Protein AF-A0A8V0X3L5-F1 (afdb_monomer_lite)

Organism: Gallus gallus (NCBI:txid9031)

Radius of gyration: 15.91 Å; chains: 1; bounding box: 39×22×44 Å

Secondary structure (DSSP, 8-state):
---PPPPHHHH-----HHHHHHS-HHHHHHHHHHHHHHHHHHHHHHHHHHHS---

pLDDT: mean 76.81, std 11.55, range [52.81, 93.0]

Foldseek 3Di:
DPPDPDDPVNVDDDDDPVRLVVDDPVVVVVNVVVVVVVVVVVVVVVVVCVVPPDD

InterPro domains:
  IPR001909 Krueppel-associated box [PF01352] (5-46)
  IPR001909 Krueppel-associated box [PS50805] (6-55)
  IPR001909 Krueppel-associated box [SM00349] (6-55)
  IPR001909 Krueppel-associated box [cd07765] (6-43)
  IPR036051 Krueppel-associated box domain superfamily [SSF109640] (4-47)
  IPR050169 Krueppel C2H2-type zinc-finger [PTHR23232] (4-46)

Sequence (55 aa):
SDLEPVSFAEVAVYFSREEWALLDPAQRALYRDVMLETYQCVAWLGEGFAAFPPH

Structure (mmCIF, N/CA/C/O backbone):
data_AF-A0A8V0X3L5-F1
#
_entry.id   AF-A0A8V0X3L5-F1
#
loop_
_atom_site.group_PDB
_atom_site.id
_atom_site.type_symbol
_atom_site.label_atom_id
_atom_site.label_alt_id
_atom_site.label_comp_id
_atom_site.label_asym_id
_atom_site.label_entity_id
_atom_site.label_seq_id
_atom_site.pdbx_PDB_ins_code
_atom_site.Cartn_x
_atom_site.Cartn_y
_atom_site.Cartn_z
_atom_site.occupancy
_atom_site.B_iso_or_equiv
_atom_site.auth_seq_id
_atom_site.auth_comp_id
_atom_site.auth_asym_id
_atom_site.auth_atom_id
_atom_site.pdbx_PDB_model_num
ATOM 1 N N . SER A 1 1 ? 23.097 -19.358 -4.711 1.00 54.59 1 SER A N 1
ATOM 2 C CA . SER A 1 1 ? 22.714 -17.950 -4.882 1.00 54.59 1 SER A CA 1
ATOM 3 C C . SER A 1 1 ? 21.210 -17.920 -4.995 1.00 54.59 1 SER A C 1
ATOM 5 O O . SER A 1 1 ? 20.694 -18.330 -6.025 1.00 54.59 1 SER A O 1
ATOM 7 N N . ASP A 1 2 ? 20.533 -17.565 -3.911 1.00 69.56 2 ASP A N 1
ATOM 8 C CA . ASP A 1 2 ? 19.075 -17.551 -3.754 1.00 69.56 2 ASP A CA 1
ATOM 9 C C . ASP A 1 2 ? 18.434 -16.423 -4.578 1.00 69.56 2 ASP A C 1
ATOM 11 O O . ASP A 1 2 ? 18.013 -15.399 -4.051 1.00 69.56 2 ASP A O 1
ATOM 15 N N . LEU A 1 3 ? 18.423 -16.583 -5.901 1.00 63.47 3 LEU A N 1
ATOM 16 C CA . LEU A 1 3 ? 17.688 -15.721 -6.825 1.00 63.47 3 LEU A CA 1
ATOM 17 C C . LEU A 1 3 ? 16.532 -16.521 -7.423 1.00 63.47 3 LEU A C 1
ATOM 19 O O . LEU A 1 3 ? 16.465 -16.709 -8.637 1.00 63.47 3 LEU A O 1
ATOM 23 N N . GLU A 1 4 ? 15.646 -17.033 -6.569 1.00 79.12 4 GLU A N 1
ATOM 24 C CA . GLU A 1 4 ? 14.322 -17.406 -7.056 1.00 79.12 4 GLU A CA 1
ATOM 25 C C . GLU A 1 4 ? 13.495 -16.124 -7.239 1.00 79.12 4 GLU A C 1
ATOM 27 O O . GLU A 1 4 ? 13.448 -15.285 -6.333 1.00 79.12 4 GLU A O 1
ATOM 32 N N . PRO A 1 5 ? 12.903 -15.907 -8.425 1.00 72.31 5 PRO A N 1
ATOM 33 C CA . PRO A 1 5 ? 12.087 -14.731 -8.680 1.00 72.31 5 PRO A CA 1
ATOM 34 C C . PRO A 1 5 ? 10.821 -14.786 -7.822 1.00 72.31 5 PRO A C 1
ATOM 36 O O . PRO A 1 5 ? 9.990 -15.674 -7.993 1.00 72.31 5 PRO A O 1
ATOM 39 N N . VAL A 1 6 ? 10.672 -13.811 -6.923 1.00 70.56 6 VAL A N 1
ATOM 40 C CA . VAL A 1 6 ? 9.473 -13.659 -6.089 1.00 70.56 6 VAL A CA 1
ATOM 41 C C . VAL A 1 6 ? 8.293 -13.287 -6.979 1.00 70.56 6 VAL A C 1
ATOM 43 O O . VAL A 1 6 ? 8.345 -12.316 -7.741 1.00 70.56 6 VAL A O 1
ATOM 46 N N . SER A 1 7 ? 7.224 -14.067 -6.889 1.00 75.50 7 SER A N 1
ATOM 47 C CA . SER A 1 7 ? 6.000 -13.830 -7.642 1.00 75.50 7 SER A CA 1
ATOM 48 C C . SER A 1 7 ? 5.106 -12.814 -6.931 1.00 75.50 7 SER A C 1
ATOM 50 O O . SER A 1 7 ? 5.074 -12.724 -5.704 1.00 75.50 7 SER A O 1
ATOM 52 N N . PHE A 1 8 ? 4.313 -12.057 -7.696 1.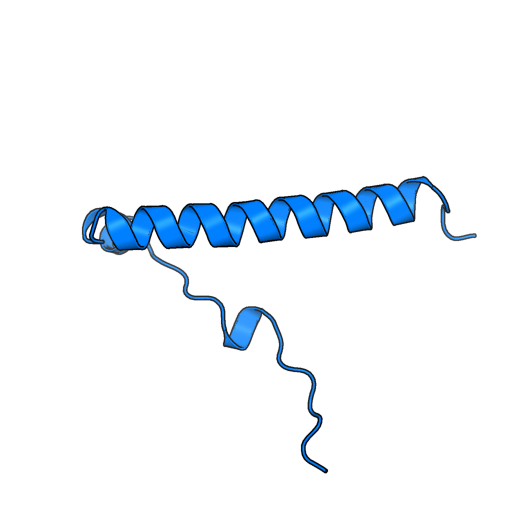00 70.69 8 PHE A N 1
ATOM 53 C CA . PHE A 1 8 ? 3.364 -11.097 -7.119 1.00 70.69 8 PHE A CA 1
ATOM 54 C C . PHE A 1 8 ? 2.376 -11.767 -6.149 1.00 70.69 8 PHE A C 1
ATOM 56 O O . PHE A 1 8 ? 1.982 -11.168 -5.156 1.00 70.69 8 PHE A O 1
ATOM 63 N N . ALA A 1 9 ? 2.024 -13.031 -6.396 1.00 76.19 9 ALA A N 1
ATOM 64 C CA . ALA A 1 9 ? 1.134 -13.803 -5.534 1.00 76.19 9 ALA A CA 1
ATOM 65 C C . ALA A 1 9 ? 1.703 -14.042 -4.124 1.00 76.19 9 ALA A C 1
ATOM 67 O O . ALA A 1 9 ? 0.929 -14.186 -3.184 1.00 76.19 9 ALA A O 1
ATOM 68 N N . GLU A 1 10 ? 3.028 -14.062 -3.962 1.00 79.12 10 GLU A N 1
ATOM 69 C CA . GLU A 1 10 ? 3.677 -14.274 -2.661 1.00 79.12 10 GLU A CA 1
ATOM 70 C C . GLU A 1 10 ? 3.706 -13.012 -1.794 1.00 79.12 10 GLU A C 1
ATOM 72 O O . GLU A 1 10 ? 3.840 -13.105 -0.575 1.00 79.12 10 GLU A O 1
ATOM 77 N N . VAL A 1 11 ? 3.562 -11.834 -2.406 1.00 78.81 11 VAL A N 1
ATOM 78 C CA . VAL A 1 11 ? 3.586 -10.538 -1.707 1.00 78.81 11 VAL A CA 1
ATOM 79 C C . VAL A 1 11 ? 2.230 -9.829 -1.698 1.00 78.81 11 VAL A C 1
ATOM 81 O O . VAL A 1 11 ? 2.042 -8.868 -0.951 1.00 78.81 11 VAL A O 1
ATOM 84 N N . ALA A 1 12 ? 1.272 -10.284 -2.507 1.00 77.44 12 ALA A N 1
ATOM 85 C CA . ALA A 1 12 ? -0.056 -9.698 -2.585 1.00 77.44 12 ALA A CA 1
ATOM 86 C C . ALA A 1 12 ? -0.936 -10.126 -1.403 1.00 77.44 12 ALA A C 1
ATOM 88 O O . ALA A 1 12 ? -1.087 -11.307 -1.098 1.00 77.44 12 ALA A O 1
ATOM 89 N N . VAL A 1 13 ? -1.588 -9.144 -0.780 1.00 80.06 13 VAL A N 1
ATOM 90 C CA . VAL A 1 13 ? -2.612 -9.373 0.243 1.00 80.06 13 VAL A CA 1
ATOM 91 C C . VAL A 1 13 ? -3.981 -9.134 -0.380 1.00 80.06 13 VAL A C 1
ATOM 93 O O . VAL A 1 13 ? -4.261 -8.050 -0.896 1.00 80.06 13 VAL A O 1
ATOM 96 N N . TYR A 1 14 ? -4.842 -10.147 -0.321 1.00 81.56 14 TYR A N 1
ATOM 97 C CA . TYR A 1 14 ? -6.215 -10.076 -0.806 1.00 81.56 14 TYR A CA 1
ATOM 98 C C . TYR A 1 14 ? -7.174 -9.986 0.373 1.00 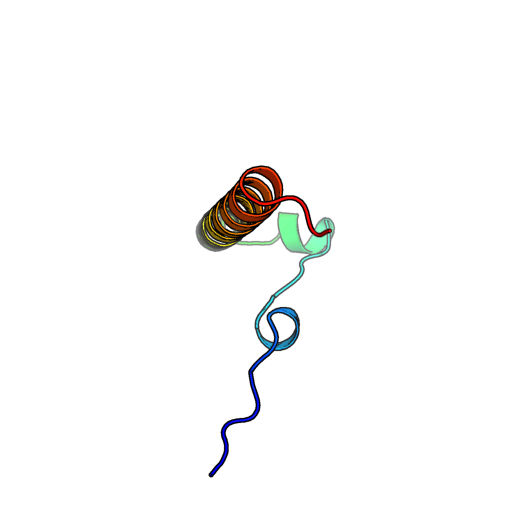81.56 14 TYR A C 1
ATOM 100 O O . TYR A 1 14 ? -7.060 -10.749 1.327 1.00 81.56 14 TYR A O 1
ATOM 108 N N . PHE A 1 15 ? -8.135 -9.072 0.278 1.00 84.88 15 PHE A N 1
ATOM 109 C CA . PHE A 1 15 ? -9.178 -8.903 1.281 1.00 84.88 15 PHE A CA 1
ATOM 110 C C . PHE A 1 15 ? -10.517 -9.362 0.713 1.00 84.88 15 PHE A C 1
ATOM 112 O O . PHE A 1 15 ? -10.878 -9.004 -0.413 1.00 84.88 15 PHE A O 1
ATOM 119 N N . SER A 1 16 ? -11.278 -10.115 1.503 1.00 89.81 16 SER A N 1
ATOM 120 C CA . SER A 1 16 ? -12.709 -10.304 1.263 1.00 89.81 16 SER A CA 1
ATOM 121 C C . SER A 1 16 ? -13.475 -8.989 1.446 1.00 89.81 16 SER A C 1
ATOM 123 O O . SER A 1 16 ? -12.942 -7.985 1.925 1.00 89.81 16 SER A O 1
ATOM 125 N N . ARG A 1 17 ? -14.756 -8.963 1.063 1.00 86.62 17 ARG A N 1
ATOM 126 C CA . ARG A 1 17 ? -15.580 -7.748 1.156 1.00 86.62 17 ARG A CA 1
ATOM 127 C C . ARG A 1 17 ? -15.788 -7.314 2.607 1.00 86.62 17 ARG A C 1
ATOM 129 O O . ARG A 1 17 ? -15.806 -6.119 2.897 1.00 86.62 17 ARG A O 1
ATOM 136 N N . GLU A 1 18 ? -15.943 -8.288 3.491 1.00 91.75 18 GLU A N 1
ATOM 137 C CA . GLU A 1 18 ? -16.125 -8.119 4.925 1.00 91.75 18 GLU A CA 1
ATOM 138 C C . GLU A 1 18 ? -14.832 -7.612 5.576 1.00 91.75 18 GLU A C 1
ATOM 140 O O . GLU A 1 18 ? -14.869 -6.639 6.325 1.00 91.75 18 GLU A O 1
ATOM 145 N N . GLU A 1 19 ? -13.677 -8.184 5.222 1.00 90.81 19 GLU A N 1
ATOM 146 C CA . GLU A 1 19 ? -12.367 -7.713 5.697 1.00 90.81 19 GLU A CA 1
ATOM 147 C C . GLU A 1 19 ? -12.048 -6.310 5.175 1.00 90.81 19 GLU A C 1
ATOM 149 O O . GLU A 1 19 ? -11.586 -5.457 5.927 1.00 90.81 19 GLU A O 1
ATOM 154 N N . TRP A 1 20 ? -12.379 -6.023 3.914 1.00 87.25 20 TRP A N 1
ATOM 155 C CA . TRP A 1 20 ? -12.201 -4.701 3.319 1.00 87.25 20 TRP A CA 1
ATOM 156 C C . TRP A 1 20 ? -12.984 -3.603 4.054 1.00 87.25 20 TRP A C 1
ATOM 158 O O . TRP A 1 20 ? -12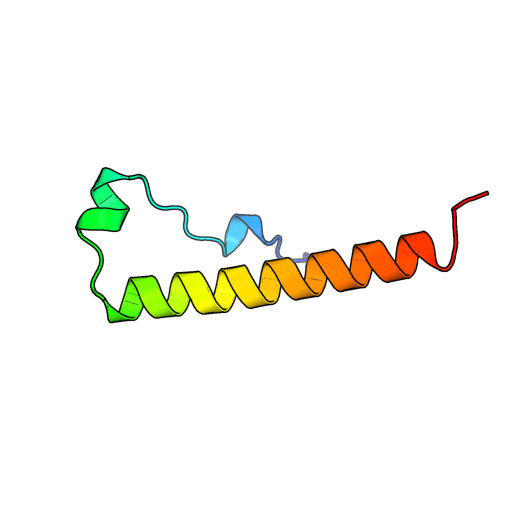.535 -2.457 4.127 1.00 87.25 20 TRP A O 1
ATOM 168 N N . ALA A 1 21 ? -14.157 -3.940 4.599 1.00 88.12 21 ALA A N 1
ATOM 169 C CA . ALA A 1 21 ? -14.971 -3.019 5.388 1.00 88.12 21 ALA A CA 1
ATOM 170 C C . ALA A 1 21 ? -14.389 -2.748 6.786 1.00 88.12 21 ALA A C 1
ATOM 172 O O . ALA A 1 21 ? -14.673 -1.697 7.359 1.00 88.12 21 ALA A O 1
ATOM 173 N N . LEU A 1 22 ? -13.578 -3.672 7.308 1.00 93.00 22 LEU A N 1
ATOM 174 C CA . LEU A 1 22 ? -12.919 -3.574 8.611 1.00 93.00 22 LEU A CA 1
ATOM 175 C C . LEU A 1 22 ? -11.532 -2.920 8.543 1.00 93.00 22 LEU A C 1
ATOM 177 O O . LEU A 1 22 ? -10.980 -2.580 9.585 1.00 93.00 22 LEU A O 1
ATOM 181 N N . LEU A 1 23 ? -10.972 -2.737 7.345 1.00 88.44 23 LEU A N 1
ATOM 182 C CA . LEU A 1 23 ? -9.674 -2.091 7.167 1.00 88.44 23 LEU A CA 1
ATOM 183 C C . LEU A 1 23 ? -9.693 -0.622 7.573 1.00 88.44 23 LEU A C 1
ATOM 185 O O . LEU A 1 23 ? -10.609 0.137 7.229 1.00 88.44 23 LEU A O 1
ATOM 189 N N . ASP A 1 24 ? -8.584 -0.197 8.172 1.00 91.62 24 ASP A N 1
ATOM 190 C CA . ASP A 1 24 ? -8.354 1.211 8.427 1.00 91.62 24 ASP A CA 1
ATOM 191 C C . ASP A 1 24 ? -8.308 2.001 7.107 1.00 91.62 24 ASP A C 1
ATOM 193 O O . ASP A 1 24 ? -7.793 1.519 6.086 1.00 91.62 24 ASP A O 1
ATOM 197 N N . PRO A 1 25 ? -8.782 3.260 7.100 1.00 89.75 25 PRO A N 1
ATOM 198 C CA . PRO A 1 25 ? -8.734 4.115 5.916 1.00 89.75 25 PRO A CA 1
ATOM 199 C C . PRO A 1 25 ? -7.335 4.216 5.289 1.00 89.75 25 PRO A C 1
ATOM 201 O O . PRO A 1 25 ? -7.216 4.261 4.065 1.00 89.75 25 PRO A O 1
ATOM 204 N N . ALA A 1 26 ? -6.283 4.194 6.114 1.00 89.06 26 ALA A N 1
ATOM 205 C CA . ALA A 1 26 ? -4.892 4.215 5.665 1.00 89.06 26 ALA A CA 1
ATOM 206 C C . ALA A 1 26 ? -4.488 2.934 4.912 1.00 89.06 26 ALA A C 1
ATOM 208 O O . ALA A 1 26 ? -3.813 3.010 3.889 1.00 89.06 26 ALA A O 1
ATOM 209 N N . GLN A 1 27 ? -4.948 1.761 5.357 1.00 87.31 27 GLN A N 1
ATOM 210 C CA . GLN A 1 27 ? -4.665 0.489 4.682 1.00 87.31 27 GLN A CA 1
ATOM 211 C C . GLN A 1 27 ? -5.399 0.389 3.342 1.00 87.31 27 GLN A C 1
ATOM 213 O O . GLN A 1 27 ? -4.840 -0.075 2.350 1.00 87.31 27 GLN A O 1
ATOM 218 N N . ARG A 1 28 ? -6.638 0.891 3.281 1.00 87.44 28 ARG A N 1
ATOM 219 C CA . ARG A 1 28 ? -7.394 0.974 2.024 1.00 87.44 28 ARG A CA 1
ATOM 220 C C . ARG A 1 28 ? -6.760 1.929 1.017 1.00 87.44 28 ARG A C 1
ATOM 222 O O . ARG A 1 28 ? -6.856 1.672 -0.181 1.00 87.44 28 ARG A O 1
ATOM 229 N N . ALA A 1 29 ? -6.165 3.028 1.482 1.00 89.06 29 ALA A N 1
ATOM 230 C CA . ALA A 1 29 ? -5.419 3.946 0.627 1.00 89.06 29 ALA A CA 1
ATOM 231 C C . ALA A 1 29 ? -4.180 3.252 0.043 1.00 89.06 29 ALA A C 1
ATOM 233 O O . ALA A 1 29 ? -4.064 3.170 -1.173 1.00 89.06 29 ALA A O 1
ATOM 234 N N . LEU A 1 30 ? -3.362 2.620 0.891 1.00 86.88 30 LEU A N 1
ATOM 235 C CA . LEU A 1 30 ? -2.188 1.851 0.459 1.00 86.88 30 LEU A CA 1
ATOM 236 C C . LEU A 1 30 ? -2.535 0.756 -0.559 1.00 86.88 30 LEU A C 1
ATOM 238 O O . LEU A 1 30 ? -1.875 0.644 -1.586 1.00 86.88 30 LEU A O 1
ATOM 242 N N . TYR A 1 31 ? -3.597 -0.021 -0.326 1.00 86.19 31 TYR A N 1
ATOM 243 C CA . TYR A 1 31 ? -4.036 -1.034 -1.290 1.00 86.19 31 TYR A CA 1
ATOM 244 C C . TYR A 1 31 ? -4.418 -0.419 -2.642 1.00 86.19 31 TYR A C 1
ATOM 246 O O . TYR A 1 31 ? -4.091 -0.972 -3.689 1.00 86.19 31 TYR A O 1
ATOM 254 N N . ARG A 1 32 ? -5.110 0.728 -2.640 1.00 84.81 32 ARG A N 1
ATOM 255 C CA . ARG A 1 32 ? -5.473 1.431 -3.879 1.00 84.81 32 ARG A CA 1
ATOM 256 C C . ARG A 1 32 ? -4.243 1.931 -4.622 1.00 84.81 32 ARG A C 1
ATOM 258 O O . ARG A 1 32 ? -4.216 1.787 -5.838 1.00 84.81 32 ARG A O 1
ATOM 265 N N . ASP A 1 33 ? -3.256 2.464 -3.912 1.00 86.31 33 ASP A N 1
ATOM 266 C CA . ASP A 1 33 ? -2.024 2.979 -4.511 1.00 86.31 33 ASP A CA 1
ATOM 267 C C . ASP A 1 33 ? -1.216 1.847 -5.161 1.00 86.31 33 A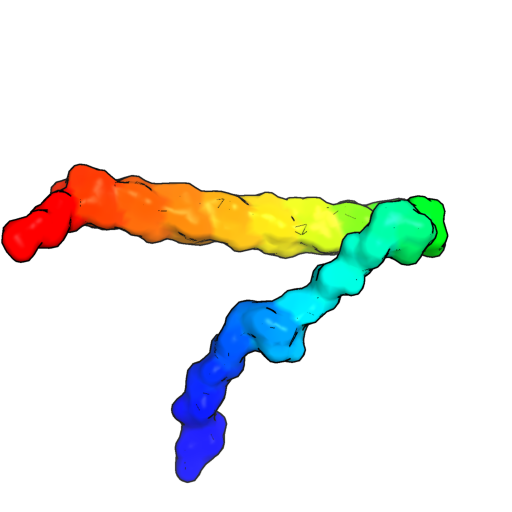SP A C 1
ATOM 269 O O . ASP A 1 33 ? -0.873 1.931 -6.339 1.00 86.31 33 ASP A O 1
ATOM 273 N N . VAL A 1 34 ? -1.025 0.733 -4.445 1.00 83.31 34 VAL A N 1
ATOM 274 C CA . VAL A 1 34 ? -0.323 -0.458 -4.959 1.00 83.31 34 VAL A CA 1
ATOM 275 C C . VAL A 1 34 ? -1.061 -1.080 -6.146 1.00 83.31 34 VAL A C 1
ATOM 277 O O . VAL A 1 34 ? -0.451 -1.451 -7.152 1.00 83.31 34 VAL A O 1
ATOM 280 N N . MET A 1 35 ? -2.391 -1.183 -6.073 1.00 83.75 35 MET A N 1
ATOM 281 C CA . MET A 1 35 ? -3.181 -1.699 -7.190 1.00 83.75 35 MET A CA 1
ATOM 282 C C . MET A 1 35 ? -3.158 -0.760 -8.396 1.00 83.75 35 MET A C 1
ATOM 284 O O . MET A 1 35 ? -3.126 -1.240 -9.525 1.00 83.75 35 MET A O 1
ATOM 288 N N . LEU A 1 36 ? -3.161 0.558 -8.188 1.00 79.44 36 LEU A N 1
ATOM 289 C CA . LEU A 1 36 ? -3.080 1.540 -9.267 1.00 79.44 36 LEU A CA 1
ATOM 290 C C . LEU A 1 36 ? -1.735 1.456 -9.994 1.00 79.44 36 LEU A C 1
ATOM 292 O O . LEU A 1 36 ? -1.721 1.418 -11.223 1.00 79.44 36 LEU A O 1
ATOM 296 N N . GLU A 1 37 ? -0.633 1.365 -9.251 1.00 80.69 37 GLU A N 1
ATOM 297 C CA . GLU A 1 37 ? 0.703 1.149 -9.812 1.00 80.69 37 GLU A CA 1
ATOM 298 C C . GLU A 1 37 ? 0.761 -0.171 -10.595 1.00 80.69 37 GLU A C 1
ATOM 300 O O . GLU A 1 37 ? 1.235 -0.204 -11.729 1.00 80.69 37 GLU A O 1
ATOM 305 N N . THR A 1 38 ? 0.158 -1.240 -10.061 1.00 78.75 38 THR A N 1
ATOM 306 C CA . THR A 1 38 ? 0.041 -2.531 -10.758 1.00 78.75 38 THR A CA 1
ATOM 307 C C . THR A 1 38 ? -0.735 -2.401 -12.073 1.00 78.75 38 THR A C 1
ATOM 309 O O . THR A 1 38 ? -0.282 -2.887 -13.108 1.00 78.75 38 THR A O 1
ATOM 312 N N . TYR A 1 39 ? -1.883 -1.716 -12.071 1.00 76.06 39 TYR A N 1
ATOM 313 C CA . TYR A 1 39 ? -2.676 -1.473 -13.280 1.00 76.06 39 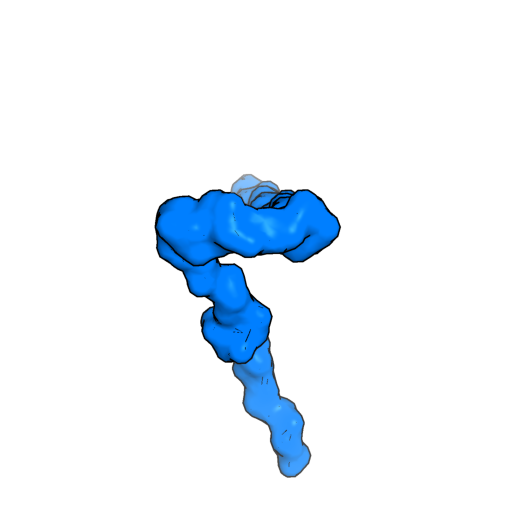TYR A CA 1
ATOM 314 C C . TYR A 1 39 ? -1.909 -0.659 -14.322 1.00 76.06 39 TYR A C 1
ATOM 316 O O . TYR A 1 39 ? -1.973 -0.981 -15.506 1.00 76.06 39 TYR A O 1
ATOM 324 N N . GLN A 1 40 ? -1.180 0.372 -13.894 1.00 78.44 40 GLN A N 1
ATOM 325 C CA . GLN A 1 40 ? -0.347 1.177 -14.783 1.00 78.44 40 GLN A CA 1
ATOM 326 C C . GLN A 1 40 ? 0.769 0.329 -15.389 1.00 78.44 40 GLN A C 1
ATOM 328 O O . GLN A 1 40 ? 0.898 0.297 -16.608 1.00 78.44 40 GLN A O 1
ATOM 333 N N . CYS A 1 41 ? 1.520 -0.420 -14.581 1.00 77.81 41 CYS A N 1
ATOM 334 C CA . CYS A 1 41 ? 2.558 -1.328 -15.067 1.00 77.81 41 CYS A CA 1
ATOM 335 C C . CYS A 1 41 ? 2.010 -2.348 -16.078 1.00 77.81 41 CYS A C 1
ATOM 337 O O . CYS A 1 41 ? 2.614 -2.560 -17.128 1.00 77.81 41 CYS A O 1
ATOM 339 N N . VAL A 1 42 ? 0.841 -2.939 -15.814 1.00 75.75 42 VAL A N 1
ATOM 340 C CA . VAL A 1 42 ? 0.179 -3.861 -16.753 1.00 75.75 42 VAL A CA 1
ATOM 341 C C . VAL A 1 42 ? -0.264 -3.148 -18.035 1.00 75.75 42 VAL A C 1
ATOM 343 O O . VAL A 1 42 ? -0.090 -3.700 -19.120 1.00 75.75 42 VAL A O 1
ATOM 346 N N . ALA A 1 43 ? -0.787 -1.922 -17.944 1.00 75.75 43 ALA A N 1
ATOM 347 C CA . ALA A 1 43 ? -1.144 -1.118 -19.112 1.00 75.75 43 ALA A CA 1
ATOM 348 C C . ALA A 1 43 ? 0.086 -0.803 -19.983 1.00 75.75 43 ALA A C 1
ATOM 350 O O . ALA A 1 43 ? 0.030 -1.001 -21.193 1.00 75.75 43 ALA A O 1
ATOM 351 N N . TRP A 1 44 ? 1.217 -0.429 -19.374 1.00 72.00 44 TRP A N 1
ATOM 352 C CA . TRP A 1 44 ? 2.494 -0.219 -20.069 1.00 72.00 44 TRP A CA 1
ATOM 353 C C . TRP A 1 44 ? 2.997 -1.482 -20.781 1.00 72.00 44 TRP A C 1
ATOM 355 O O . TRP A 1 44 ? 3.466 -1.409 -21.917 1.00 72.00 44 TRP A O 1
ATOM 365 N N . LEU A 1 45 ? 2.878 -2.655 -20.151 1.00 74.19 45 LEU A N 1
ATOM 366 C CA . LEU A 1 45 ? 3.218 -3.929 -20.795 1.00 74.19 45 LEU A CA 1
ATOM 367 C C . LEU A 1 45 ? 2.278 -4.244 -21.969 1.00 74.19 45 LEU A C 1
ATOM 369 O O . LEU A 1 45 ? 2.729 -4.737 -23.003 1.00 74.19 45 LEU A O 1
ATOM 373 N N . GLY A 1 46 ? 0.988 -3.926 -21.832 1.00 67.00 46 GLY A N 1
ATOM 374 C CA . GLY A 1 46 ? 0.002 -4.037 -22.908 1.00 67.00 46 GLY A CA 1
ATOM 375 C C . GLY A 1 46 ? 0.299 -3.110 -24.091 1.00 67.00 46 GLY A C 1
ATOM 376 O O . GLY A 1 46 ? 0.188 -3.532 -25.240 1.00 67.00 46 GLY A O 1
ATOM 377 N N . GLU A 1 47 ? 0.741 -1.878 -23.831 1.00 61.06 47 GLU A N 1
ATOM 378 C CA . GLU A 1 47 ? 1.173 -0.928 -24.865 1.00 61.06 47 GLU A CA 1
ATOM 379 C C . GLU A 1 47 ? 2.454 -1.384 -25.576 1.00 61.06 47 GLU A C 1
ATOM 381 O O . GLU A 1 47 ? 2.541 -1.295 -26.801 1.00 61.06 47 GLU A O 1
ATOM 386 N N . GLY A 1 48 ? 3.420 -1.951 -24.845 1.00 60.41 48 GLY A N 1
ATOM 387 C CA . GLY A 1 48 ? 4.618 -2.558 -25.436 1.00 60.41 48 GLY A CA 1
ATOM 388 C C . GLY A 1 48 ? 4.298 -3.735 -26.368 1.00 60.41 48 GLY A C 1
ATOM 389 O O . GLY A 1 48 ? 4.894 -3.852 -27.438 1.00 60.41 48 GLY A O 1
ATOM 390 N N . PHE A 1 49 ? 3.308 -4.559 -26.006 1.00 52.94 49 PHE A N 1
ATOM 391 C CA . PHE A 1 49 ? 2.787 -5.638 -26.856 1.00 52.94 49 PHE A CA 1
ATOM 392 C C . PHE A 1 49 ? 2.007 -5.123 -28.074 1.00 52.94 49 PHE A C 1
ATOM 394 O O . PHE A 1 49 ? 2.064 -5.728 -29.142 1.00 52.94 49 PHE A O 1
ATOM 401 N N . ALA A 1 50 ? 1.288 -4.006 -27.943 1.00 57.75 50 ALA A N 1
ATOM 402 C CA . ALA A 1 50 ? 0.591 -3.380 -29.065 1.00 57.75 50 ALA A CA 1
ATOM 403 C C . ALA A 1 50 ? 1.562 -2.708 -30.056 1.00 57.75 50 ALA A C 1
ATOM 405 O O . ALA A 1 50 ? 1.295 -2.688 -31.257 1.00 57.75 50 ALA A O 1
ATOM 406 N N . ALA A 1 51 ? 2.692 -2.182 -29.571 1.00 58.34 51 ALA A N 1
ATOM 407 C CA . ALA A 1 51 ? 3.726 -1.558 -30.396 1.00 58.34 51 ALA A CA 1
ATOM 408 C C . ALA A 1 51 ? 4.551 -2.571 -31.214 1.00 58.34 51 ALA A C 1
ATOM 410 O O . ALA A 1 51 ? 5.075 -2.218 -32.270 1.00 58.34 51 ALA A O 1
ATOM 411 N N . PHE A 1 52 ? 4.643 -3.822 -30.755 1.00 54.53 52 PHE A N 1
ATOM 412 C CA . PHE A 1 52 ? 5.277 -4.929 -31.472 1.00 54.53 52 PHE A CA 1
ATOM 413 C C . PHE A 1 52 ? 4.395 -6.182 -31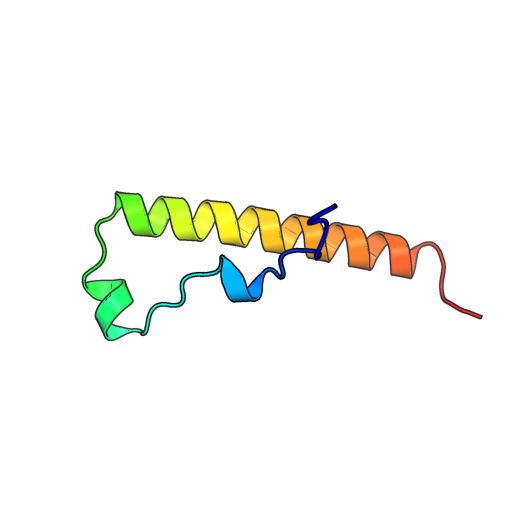.387 1.00 54.53 52 PHE A C 1
ATOM 415 O O . PHE A 1 52 ? 4.570 -6.993 -30.474 1.00 54.53 52 PHE A O 1
ATOM 422 N N . PRO A 1 53 ? 3.445 -6.370 -32.324 1.00 52.81 53 PRO A N 1
ATOM 423 C CA . PRO A 1 53 ? 2.658 -7.591 -32.355 1.00 52.81 53 PRO A CA 1
ATOM 424 C C . PRO A 1 53 ? 3.589 -8.789 -32.614 1.00 52.81 53 PRO A C 1
ATOM 426 O O . PRO A 1 53 ? 4.431 -8.718 -33.515 1.00 52.81 53 PRO A O 1
ATOM 429 N N . PRO A 1 54 ? 3.478 -9.882 -31.840 1.00 58.09 54 PRO A N 1
ATOM 430 C CA . PRO A 1 54 ? 4.267 -11.082 -32.087 1.00 58.09 54 PRO A CA 1
ATOM 431 C C . PRO A 1 54 ? 3.905 -11.678 -33.460 1.00 58.09 54 PRO A C 1
ATOM 433 O O . PRO A 1 54 ? 2.723 -11.797 -33.789 1.00 58.09 54 PRO A O 1
ATOM 436 N N . HIS A 1 55 ? 4.935 -11.998 -34.253 1.00 57.75 55 HIS A N 1
ATOM 437 C CA . HIS A 1 55 ? 4.833 -12.690 -35.545 1.00 57.75 55 HIS A CA 1
ATOM 438 C C . HIS A 1 55 ? 4.411 -14.153 -35.393 1.00 57.75 55 HIS A C 1
ATOM 440 O O . HIS A 1 55 ? 4.867 -14.798 -34.420 1.00 57.75 55 HIS A O 1
#